Protein AF-A0A959QCD2-F1 (afdb_monomer)

pLDDT: mean 87.28, std 9.78, range [49.53, 97.12]

Secondary structure (DSSP, 8-state):
-HHHHHHHHHHHHHHHHHHHPPPGGG---HHHHHHHHHHHSSPPP--HHHHHHHHHHHT---EEE----SS--SSS-SSEEEHHHHHHHHS--HHHHHHHHHHHHHH--S----SS-TTSHHHHHH-

Mean predicted aligned error: 7.34 Å

Nearest PDB structures (foldseek):
  8esi-assembly1_B  TM=2.361E-01  e=2.136E+00  Bifidobacterium longum
  1wqj-assembly1_I  TM=2.456E-01  e=4.598E+00  Homo sapiens

Solvent-accessible surface area (backbone atoms only — not comparable to full-atom values): 7885 Å² total; per-residue (Å²): 126,70,68,60,61,52,50,51,51,50,51,53,50,49,54,51,44,69,74,66,61,76,55,74,91,71,50,81,49,67,67,60,33,54,50,49,46,63,60,77,40,84,84,82,79,92,50,61,69,59,54,49,51,50,53,51,39,58,69,30,73,60,75,39,82,52,84,76,88,66,96,62,74,87,87,56,88,74,47,67,44,29,44,19,59,50,38,75,74,68,52,70,52,71,73,53,39,52,34,43,26,50,50,28,70,72,64,60,66,94,73,86,90,75,88,82,54,85,90,40,58,59,57,60,31,52,111

Radius of gyration: 18.77 Å; Cα contacts (8 Å, |Δi|>4): 94; chains: 1; bounding box: 48×24×48 Å

Sequence (127 aa):
MTNLLARWAQLRAFARFYRQAQTIYQVHSPMAYGLAEKLLRGYEPAVDGIEALRRQLLQDDRLLTVTDHGAGSQSIPGDRRTVAQICRMHAGGRRQGRRLYKIAELYRPQTVLELGTSLGLSAAYLA

Structure (mmCIF, N/CA/C/O backbone):
data_AF-A0A959QCD2-F1
#
_entry.id   AF-A0A959QCD2-F1
#
loop_
_atom_site.group_PDB
_atom_site.id
_atom_site.type_symbol
_atom_site.label_atom_id
_atom_site.label_alt_id
_atom_site.label_comp_id
_atom_site.label_asym_id
_atom_site.label_entity_id
_atom_site.label_seq_id
_atom_site.pdbx_PDB_ins_code
_atom_site.Cartn_x
_atom_site.Cartn_y
_atom_site.Cartn_z
_atom_site.occupancy
_atom_site.B_iso_or_equiv
_atom_site.auth_seq_id
_atom_site.auth_comp_id
_atom_site.auth_asym_id
_atom_site.auth_atom_id
_atom_site.pdbx_PDB_model_num
ATOM 1 N N . MET A 1 1 ? 31.848 -7.508 3.938 1.00 49.53 1 MET A N 1
ATOM 2 C CA . MET A 1 1 ? 31.854 -7.100 5.368 1.00 49.53 1 MET A CA 1
ATOM 3 C C . MET A 1 1 ? 30.748 -6.104 5.758 1.00 49.53 1 MET A C 1
ATOM 5 O O . MET A 1 1 ? 30.497 -5.955 6.944 1.00 49.53 1 MET A O 1
ATOM 9 N N . THR A 1 2 ? 30.019 -5.484 4.820 1.00 62.75 2 THR A N 1
ATOM 10 C CA . THR A 1 2 ? 28.937 -4.504 5.088 1.00 62.75 2 THR A CA 1
ATOM 11 C C . THR A 1 2 ? 27.638 -5.100 5.658 1.00 62.75 2 THR A C 1
ATOM 13 O O . THR A 1 2 ? 26.957 -4.451 6.447 1.00 62.75 2 THR A O 1
ATOM 16 N N . ASN A 1 3 ? 27.313 -6.360 5.346 1.00 73.31 3 ASN A N 1
ATOM 17 C CA . ASN A 1 3 ? 26.051 -6.982 5.775 1.00 73.31 3 ASN A CA 1
ATOM 18 C C . ASN A 1 3 ? 25.967 -7.323 7.275 1.00 73.31 3 ASN A C 1
ATOM 20 O O . ASN A 1 3 ? 24.870 -7.354 7.825 1.00 73.31 3 ASN A O 1
ATOM 24 N N . LEU A 1 4 ? 27.086 -7.582 7.962 1.00 81.56 4 LEU A N 1
ATOM 25 C CA . LEU A 1 4 ? 27.044 -7.977 9.378 1.00 81.56 4 LEU A CA 1
ATOM 26 C C . LEU A 1 4 ? 26.726 -6.789 10.293 1.00 81.56 4 LEU A C 1
ATOM 28 O O . LEU A 1 4 ? 25.847 -6.892 11.144 1.00 81.56 4 LEU A O 1
ATOM 32 N N . LEU A 1 5 ? 27.389 -5.648 10.084 1.00 85.44 5 LEU A N 1
ATOM 33 C CA . LEU A 1 5 ? 27.133 -4.422 10.847 1.00 85.44 5 LEU A CA 1
ATOM 34 C C . LEU A 1 5 ? 25.704 -3.907 10.627 1.00 85.44 5 LEU A C 1
ATOM 36 O O . LEU A 1 5 ? 25.041 -3.516 11.586 1.00 85.44 5 LEU A O 1
ATOM 40 N N . ALA A 1 6 ? 25.197 -3.988 9.391 1.00 86.62 6 ALA A N 1
ATOM 41 C CA . ALA A 1 6 ? 23.811 -3.646 9.076 1.00 86.62 6 ALA A CA 1
ATOM 42 C C . ALA A 1 6 ? 22.809 -4.540 9.831 1.00 86.62 6 ALA A C 1
ATOM 44 O O . ALA A 1 6 ? 21.868 -4.032 10.441 1.00 86.62 6 ALA A O 1
ATOM 45 N N . ARG A 1 7 ? 23.044 -5.860 9.871 1.00 89.38 7 ARG A N 1
ATOM 46 C CA . ARG A 1 7 ? 22.200 -6.806 10.623 1.00 89.38 7 ARG A CA 1
ATOM 47 C C . ARG A 1 7 ? 22.241 -6.544 12.128 1.00 89.38 7 ARG A C 1
ATOM 49 O O . ARG A 1 7 ? 21.199 -6.582 12.775 1.00 89.38 7 ARG A O 1
ATOM 56 N N . TRP A 1 8 ? 23.405 -6.216 12.686 1.00 92.81 8 TRP A N 1
ATOM 57 C CA . TRP A 1 8 ? 23.530 -5.824 14.094 1.00 92.81 8 TRP A CA 1
ATOM 58 C C . TRP A 1 8 ? 22.772 -4.534 14.415 1.00 92.81 8 TRP A C 1
ATOM 60 O O . TRP A 1 8 ? 22.063 -4.470 15.421 1.00 92.81 8 TRP A O 1
ATOM 70 N N . ALA A 1 9 ? 22.866 -3.522 13.550 1.00 92.38 9 ALA A N 1
ATOM 71 C CA . ALA A 1 9 ? 22.106 -2.284 13.698 1.00 92.38 9 ALA A CA 1
ATOM 72 C C . ALA A 1 9 ? 20.590 -2.542 13.647 1.00 92.38 9 ALA A C 1
ATOM 74 O O . ALA A 1 9 ? 19.858 -2.034 14.498 1.00 92.38 9 ALA A O 1
ATOM 75 N N . GLN A 1 10 ? 20.129 -3.385 12.716 1.00 90.88 10 GLN A N 1
ATOM 76 C CA . GLN A 1 10 ? 18.729 -3.806 12.611 1.00 90.88 10 GLN A CA 1
ATOM 77 C C . GLN A 1 10 ? 18.260 -4.569 13.854 1.00 90.88 10 GLN A C 1
ATOM 79 O O . GLN A 1 10 ? 17.205 -4.248 14.391 1.00 90.88 10 GLN A O 1
ATOM 84 N N . LEU A 1 11 ? 19.049 -5.522 14.362 1.00 94.50 11 LEU A N 1
ATOM 85 C CA . LEU A 1 11 ? 18.731 -6.266 15.588 1.00 94.50 11 LEU A CA 1
ATOM 86 C C . LEU A 1 11 ? 18.629 -5.341 16.802 1.00 94.50 11 LEU A C 1
ATOM 88 O O . LEU A 1 11 ? 17.675 -5.431 17.572 1.00 94.50 11 LEU A O 1
ATOM 92 N N . ARG A 1 12 ? 19.573 -4.408 16.962 1.00 94.81 12 ARG A N 1
ATOM 93 C CA . ARG A 1 12 ? 19.546 -3.420 18.050 1.00 94.81 12 ARG A CA 1
ATOM 94 C C . ARG A 1 12 ? 18.347 -2.478 17.926 1.00 94.81 12 ARG A C 1
ATOM 96 O O . ARG A 1 12 ? 17.728 -2.156 18.940 1.00 94.81 12 ARG A O 1
ATOM 103 N N . ALA A 1 13 ? 18.012 -2.039 16.713 1.00 92.56 13 ALA A N 1
ATOM 104 C CA . ALA A 1 13 ? 16.822 -1.232 16.455 1.00 92.56 13 ALA A CA 1
ATOM 105 C C . ALA A 1 13 ? 15.540 -2.012 16.775 1.00 92.56 13 ALA A C 1
ATOM 107 O O . ALA A 1 13 ? 14.667 -1.480 17.455 1.00 92.56 13 ALA A O 1
ATOM 108 N N . PHE A 1 14 ? 15.465 -3.282 16.373 1.00 93.94 14 PHE A N 1
ATOM 109 C CA . PHE A 1 14 ? 14.339 -4.164 16.659 1.00 93.94 14 PHE A CA 1
ATOM 110 C C . PHE A 1 14 ? 14.176 -4.419 18.161 1.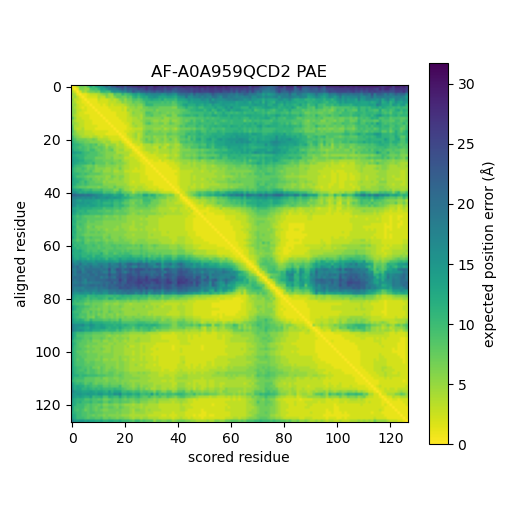00 93.94 14 PHE A C 1
ATOM 112 O O . PHE A 1 14 ? 13.079 -4.279 18.688 1.00 93.94 14 PHE A O 1
ATOM 119 N N . ALA A 1 15 ? 15.264 -4.703 18.882 1.00 94.81 15 ALA A N 1
ATOM 120 C CA . ALA A 1 15 ? 15.235 -4.875 20.333 1.00 94.81 15 ALA A CA 1
ATOM 121 C C . ALA A 1 15 ? 14.798 -3.591 21.057 1.00 94.81 15 ALA A C 1
ATOM 123 O O . ALA A 1 15 ? 14.021 -3.646 22.009 1.00 94.81 15 ALA A O 1
ATOM 124 N N . ARG A 1 16 ? 15.262 -2.420 20.595 1.00 94.62 16 ARG A N 1
ATOM 125 C CA . ARG A 1 16 ? 14.808 -1.127 21.124 1.00 94.62 16 ARG A CA 1
ATOM 126 C C . ARG A 1 16 ? 13.321 -0.913 20.861 1.00 94.62 16 A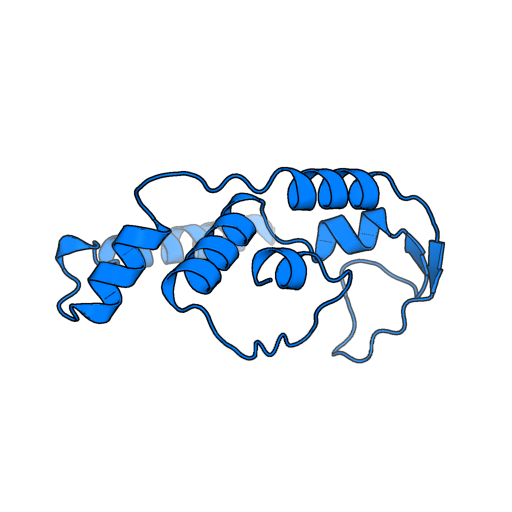RG A C 1
ATOM 128 O O . ARG A 1 16 ? 12.607 -0.560 21.791 1.00 94.62 16 ARG A O 1
ATOM 135 N N . PHE A 1 17 ? 12.871 -1.159 19.630 1.00 92.75 17 PHE A N 1
ATOM 136 C CA . PHE A 1 17 ? 11.462 -1.084 19.262 1.00 92.75 17 PHE A CA 1
ATOM 137 C C . PHE A 1 17 ? 10.628 -1.997 20.156 1.00 92.75 17 PHE A C 1
ATOM 139 O O . PHE A 1 17 ? 9.695 -1.522 20.778 1.00 92.75 17 PHE A O 1
ATOM 146 N N . TYR A 1 18 ? 11.004 -3.266 20.313 1.00 91.06 18 TYR A N 1
ATOM 147 C CA . TYR A 1 18 ? 10.248 -4.219 21.126 1.00 91.06 18 TYR A CA 1
ATOM 148 C C . TYR A 1 18 ? 10.145 -3.794 22.598 1.00 91.06 18 TYR A C 1
ATOM 150 O O . TYR A 1 18 ? 9.119 -4.005 23.232 1.00 91.06 18 TYR A O 1
ATOM 158 N N . ARG A 1 19 ? 11.186 -3.145 23.138 1.00 91.69 19 ARG A N 1
ATOM 159 C CA . ARG A 1 19 ? 11.163 -2.583 24.498 1.00 91.69 19 ARG A CA 1
ATOM 160 C C . ARG A 1 19 ? 10.293 -1.330 24.643 1.00 91.69 19 ARG A C 1
ATOM 162 O O . ARG A 1 19 ? 9.878 -1.037 25.756 1.00 91.69 19 ARG A O 1
ATOM 169 N N . GLN A 1 20 ? 10.096 -0.564 23.572 1.00 89.06 20 GLN A N 1
ATOM 170 C CA . GLN A 1 20 ? 9.385 0.723 23.592 1.00 89.06 20 GLN A CA 1
ATOM 171 C C . GLN A 1 20 ? 7.972 0.647 23.002 1.00 89.06 20 GLN A C 1
ATOM 173 O O . GLN A 1 20 ? 7.167 1.546 23.229 1.00 89.06 20 GLN A O 1
ATOM 178 N N . ALA A 1 21 ? 7.679 -0.386 22.214 1.00 86.06 21 ALA A N 1
ATOM 179 C CA . ALA A 1 21 ? 6.425 -0.527 21.501 1.00 86.06 21 ALA A CA 1
ATOM 180 C C . ALA A 1 21 ? 5.268 -0.659 22.490 1.00 86.06 21 ALA A C 1
ATOM 182 O O . ALA A 1 21 ? 5.297 -1.479 23.407 1.00 86.06 21 ALA A O 1
ATOM 183 N N . GLN A 1 22 ? 4.230 0.138 22.264 1.00 83.00 22 GLN A N 1
ATOM 184 C CA . GLN A 1 22 ? 2.983 0.034 23.000 1.00 83.00 22 GLN A CA 1
ATOM 185 C C . GLN A 1 22 ? 2.022 -0.893 22.267 1.00 83.00 22 GLN A C 1
ATOM 187 O O . GLN A 1 22 ? 1.978 -0.941 21.034 1.00 83.00 22 GLN A O 1
ATOM 192 N N . THR A 1 23 ? 1.250 -1.652 23.037 1.00 85.44 23 THR A N 1
ATOM 193 C CA . THR A 1 23 ? 0.187 -2.490 22.473 1.00 85.44 23 THR A CA 1
ATOM 194 C C . THR A 1 23 ? -1.073 -1.664 22.254 1.00 85.44 23 THR A C 1
ATOM 196 O O . THR A 1 23 ? -1.225 -0.581 22.818 1.00 85.44 23 THR A O 1
ATOM 199 N N . ILE A 1 24 ? -2.023 -2.196 21.479 1.00 81.81 24 ILE A N 1
ATOM 200 C CA . ILE A 1 24 ? -3.293 -1.498 21.240 1.00 81.81 24 ILE A CA 1
ATOM 201 C C . ILE A 1 24 ? -4.019 -1.150 22.550 1.00 81.81 24 ILE A C 1
ATOM 203 O O . ILE A 1 24 ? -4.703 -0.141 22.616 1.00 81.81 24 ILE A O 1
ATOM 207 N N . TYR A 1 25 ? -3.841 -1.955 23.603 1.00 83.31 25 TYR A N 1
ATOM 208 C CA . TYR A 1 25 ? -4.513 -1.782 24.894 1.00 83.31 25 TYR A CA 1
ATOM 209 C C . TYR A 1 25 ? -3.973 -0.597 25.706 1.00 83.31 25 TYR A C 1
ATOM 211 O O . TYR A 1 25 ? -4.585 -0.198 26.688 1.00 83.31 25 TYR A O 1
ATOM 219 N N . GLN A 1 26 ? -2.827 -0.044 25.306 1.00 86.38 26 GLN A N 1
ATOM 220 C CA . GLN A 1 26 ? -2.194 1.117 25.936 1.00 86.38 26 GLN A CA 1
ATOM 221 C C . GLN A 1 26 ? -2.479 2.417 25.162 1.00 86.38 26 GLN A C 1
ATOM 223 O O . GLN A 1 26 ? -2.003 3.484 25.543 1.00 86.38 26 GLN A O 1
ATOM 228 N N . VAL A 1 27 ? -3.247 2.349 24.068 1.00 87.94 27 VAL A N 1
ATOM 229 C CA . VAL A 1 27 ? -3.634 3.522 23.278 1.00 87.94 27 VAL A CA 1
ATOM 230 C C . VAL A 1 27 ? -4.802 4.227 23.966 1.00 87.94 27 VAL A C 1
ATOM 232 O O . VAL A 1 27 ? -5.931 3.749 23.933 1.00 87.94 27 VAL A O 1
ATOM 235 N N . HIS A 1 28 ? -4.538 5.390 24.564 1.00 88.94 28 HIS A N 1
ATOM 236 C CA . HIS A 1 28 ? -5.553 6.155 25.301 1.00 88.94 28 HIS A CA 1
ATOM 237 C C . HIS A 1 28 ? -6.491 6.982 24.417 1.00 88.94 28 HIS A C 1
ATOM 239 O O . HIS A 1 28 ? -7.572 7.349 24.864 1.00 88.94 28 HIS A O 1
ATOM 245 N N . SER A 1 29 ? -6.099 7.293 23.177 1.00 91.94 29 SER A N 1
ATOM 246 C CA . SER A 1 29 ? -6.973 8.009 22.243 1.00 91.94 29 SER A CA 1
ATOM 247 C C . SER A 1 29 ? -8.051 7.056 21.713 1.00 91.94 29 SER A C 1
ATOM 249 O O . SER A 1 29 ? -7.702 6.120 20.985 1.00 91.94 29 SER A O 1
ATOM 251 N N . PRO A 1 30 ? -9.348 7.294 21.996 1.00 90.12 30 PRO A N 1
ATOM 252 C CA . PRO A 1 30 ? -10.423 6.423 21.518 1.00 90.12 30 PRO A CA 1
ATOM 253 C C . PRO A 1 30 ? -10.465 6.343 19.988 1.00 90.12 30 PRO A C 1
ATOM 255 O O . PRO A 1 30 ? -10.721 5.284 19.420 1.00 90.12 30 PRO A O 1
ATOM 258 N N . MET A 1 31 ? -10.142 7.453 19.314 1.00 89.56 31 MET A N 1
ATOM 259 C CA . MET A 1 31 ? -10.055 7.516 17.855 1.00 89.56 31 MET A CA 1
ATOM 260 C C . MET A 1 31 ? -8.939 6.612 17.319 1.00 89.56 31 MET A C 1
ATOM 262 O O . MET A 1 31 ? -9.177 5.808 16.419 1.00 89.56 31 MET A O 1
ATOM 266 N N . ALA A 1 32 ? -7.725 6.727 17.866 1.00 90.06 32 ALA A N 1
ATOM 267 C CA . ALA A 1 32 ? -6.590 5.929 17.408 1.00 90.06 32 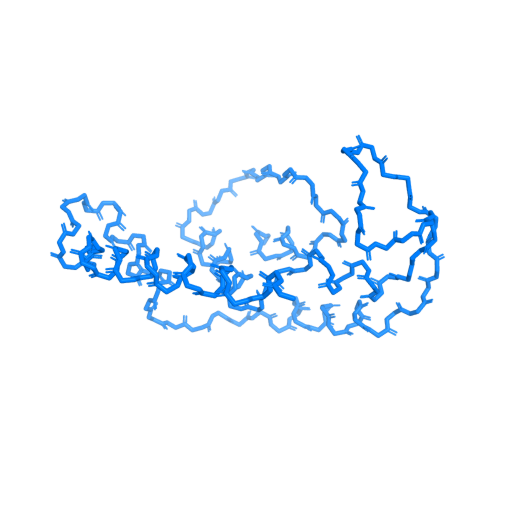ALA A CA 1
ATOM 268 C C . ALA A 1 32 ? -6.786 4.437 17.716 1.00 90.06 32 ALA A C 1
ATOM 270 O O . ALA A 1 32 ? -6.470 3.597 16.873 1.00 90.06 32 ALA A O 1
ATOM 271 N N . TYR A 1 33 ? -7.351 4.112 18.884 1.00 90.50 33 TYR A N 1
ATOM 272 C CA . TYR A 1 33 ? -7.721 2.745 19.242 1.00 90.50 33 TYR A CA 1
ATOM 273 C C . TYR A 1 33 ? -8.740 2.167 18.256 1.00 90.50 33 TYR A C 1
ATOM 275 O O . TYR A 1 33 ? -8.481 1.121 17.666 1.00 90.50 33 TYR A O 1
ATOM 283 N N . GLY A 1 34 ? -9.851 2.873 18.012 1.00 89.44 34 GLY A N 1
ATOM 284 C CA . GLY A 1 34 ? -10.902 2.412 17.103 1.00 89.44 34 GLY A CA 1
ATOM 285 C C . GLY A 1 34 ? -10.412 2.246 15.662 1.00 89.44 34 GLY A C 1
ATOM 286 O O . GLY A 1 34 ? -10.789 1.292 14.982 1.00 89.44 34 GLY A O 1
ATOM 287 N N . LEU A 1 35 ? -9.517 3.125 15.200 1.00 89.56 35 LEU A N 1
ATOM 288 C CA . LEU A 1 35 ? -8.864 2.974 13.900 1.00 89.56 35 LEU A CA 1
ATOM 289 C C . LEU A 1 35 ? -7.970 1.726 13.868 1.00 89.56 35 LEU A C 1
ATOM 291 O O . LEU A 1 35 ? -8.095 0.894 12.970 1.00 89.56 35 LEU A O 1
ATOM 295 N N . ALA A 1 36 ? -7.079 1.573 14.850 1.00 90.19 36 ALA A N 1
ATOM 296 C CA . ALA A 1 36 ? -6.174 0.431 14.922 1.00 90.19 36 ALA A CA 1
ATOM 297 C C . ALA A 1 36 ? -6.943 -0.893 15.019 1.00 90.19 36 ALA A C 1
ATOM 299 O O . ALA A 1 36 ? -6.589 -1.857 14.343 1.00 90.19 36 ALA A O 1
ATOM 300 N N . GLU A 1 37 ? -8.016 -0.938 15.804 1.00 89.56 37 GLU A N 1
ATOM 301 C CA . GLU A 1 37 ? -8.883 -2.102 15.928 1.00 89.56 37 GLU A CA 1
ATOM 302 C C . GLU A 1 37 ? -9.506 -2.480 14.579 1.00 89.56 37 GLU A C 1
ATOM 304 O O . GLU A 1 37 ? -9.318 -3.607 14.124 1.00 89.56 37 GLU A O 1
ATOM 309 N N . LYS A 1 38 ? -10.157 -1.538 13.886 1.00 88.56 38 LYS A N 1
ATOM 310 C CA . LYS A 1 38 ? -10.811 -1.806 12.593 1.00 88.56 38 LYS A CA 1
ATOM 311 C C . LYS A 1 38 ? -9.827 -2.213 11.491 1.00 88.56 38 LYS A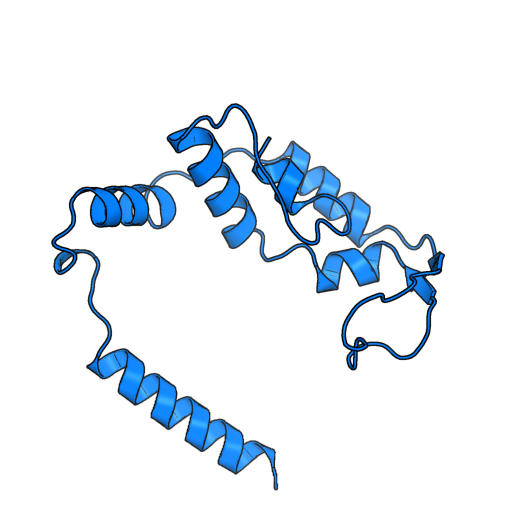 C 1
ATOM 313 O O . LYS A 1 38 ? -10.146 -3.058 10.655 1.00 88.56 38 LYS A O 1
ATOM 318 N N . LEU A 1 39 ? -8.624 -1.633 11.476 1.00 88.88 39 LEU A N 1
ATOM 319 C CA . LEU A 1 39 ? -7.620 -1.920 10.445 1.00 88.88 39 LEU A CA 1
ATOM 320 C C . LEU A 1 39 ? -6.829 -3.204 10.702 1.00 88.88 39 LEU A C 1
ATOM 322 O O . LEU A 1 39 ? -6.499 -3.919 9.751 1.00 88.88 39 LEU A O 1
ATOM 326 N N . LEU A 1 40 ? -6.475 -3.476 11.960 1.00 86.06 40 LEU A N 1
ATOM 327 C CA . LEU A 1 40 ? -5.608 -4.599 12.330 1.00 86.06 40 LEU A CA 1
ATOM 328 C C . LEU A 1 40 ? -6.387 -5.864 12.684 1.00 86.06 40 LEU A C 1
ATOM 330 O O . LEU A 1 40 ? -5.819 -6.953 12.611 1.00 86.06 40 LEU A O 1
ATOM 334 N N . ARG A 1 41 ? -7.654 -5.729 13.079 1.00 81.81 41 ARG A N 1
ATOM 335 C CA . ARG A 1 41 ? -8.538 -6.833 13.455 1.00 81.81 41 ARG A CA 1
ATOM 336 C C . ARG A 1 41 ? -9.769 -6.857 12.543 1.00 81.81 41 ARG A C 1
ATOM 338 O O . ARG A 1 41 ? -9.966 -5.981 11.700 1.00 81.81 41 ARG A O 1
ATOM 345 N N . GLY A 1 42 ? -10.583 -7.895 12.688 1.00 72.69 42 GLY A N 1
ATOM 346 C CA . GLY A 1 42 ? -11.847 -8.032 11.969 1.00 72.69 42 GLY A CA 1
ATOM 347 C C . GLY A 1 42 ? -11.725 -8.668 10.586 1.00 72.69 42 GLY A C 1
ATOM 348 O O . GLY A 1 42 ? -10.759 -9.366 10.280 1.00 72.69 42 GLY A O 1
ATOM 349 N N . TYR A 1 43 ? -12.756 -8.446 9.775 1.00 79.19 43 TYR A N 1
ATOM 350 C CA . TYR A 1 43 ? -12.958 -9.120 8.499 1.00 79.19 43 TYR A CA 1
ATOM 351 C C . TYR A 1 43 ? -11.978 -8.643 7.414 1.00 79.19 43 TYR A C 1
ATOM 353 O O . TYR A 1 43 ? -11.391 -7.561 7.503 1.00 79.19 43 TYR A O 1
ATOM 361 N N . GLU A 1 44 ? -11.782 -9.467 6.390 1.00 83.44 44 GLU A N 1
ATOM 362 C CA . GLU A 1 44 ? -10.995 -9.123 5.207 1.00 83.44 44 GLU A CA 1
ATOM 363 C C . GLU A 1 44 ? -11.955 -8.670 4.098 1.00 83.44 44 GLU A C 1
ATOM 365 O O . GLU A 1 44 ? -12.851 -9.439 3.746 1.00 83.44 44 GLU A O 1
ATOM 370 N N . PRO A 1 45 ? -11.810 -7.447 3.556 1.00 83.75 45 PRO A N 1
ATOM 371 C CA . PRO A 1 45 ? -12.734 -6.944 2.550 1.00 83.75 45 PRO A CA 1
ATOM 372 C C . PRO A 1 45 ? -12.630 -7.733 1.244 1.00 83.75 45 PRO A C 1
ATOM 374 O O . PRO A 1 45 ? -11.540 -8.149 0.832 1.00 83.75 45 PRO A O 1
ATOM 377 N N . ALA A 1 46 ? -13.774 -7.904 0.580 1.00 87.50 46 ALA A N 1
ATOM 378 C CA . ALA A 1 46 ? -13.853 -8.501 -0.746 1.00 87.50 46 ALA A CA 1
ATOM 379 C C . ALA A 1 46 ? -13.342 -7.493 -1.787 1.00 87.50 46 ALA A C 1
ATOM 381 O O . ALA A 1 46 ? -14.055 -6.596 -2.222 1.00 87.50 46 ALA A O 1
ATOM 382 N N . VAL A 1 47 ? -12.071 -7.633 -2.159 1.00 91.75 47 VAL A N 1
ATOM 383 C CA . VAL A 1 47 ? -11.356 -6.748 -3.099 1.00 91.75 47 VAL A CA 1
ATOM 384 C C . VAL A 1 47 ? -11.003 -7.476 -4.400 1.00 91.75 47 VAL A C 1
ATOM 386 O O . VAL A 1 47 ? -9.993 -7.181 -5.037 1.00 91.75 47 VAL A O 1
ATOM 389 N N . ASP A 1 48 ? -11.808 -8.466 -4.792 1.00 92.94 48 ASP A N 1
ATOM 390 C CA . ASP A 1 48 ? -11.468 -9.404 -5.870 1.00 92.94 48 ASP A CA 1
ATOM 391 C C . ASP A 1 48 ? -11.252 -8.720 -7.222 1.00 92.94 48 ASP A C 1
ATOM 393 O O . ASP A 1 48 ? -10.340 -9.103 -7.955 1.00 92.94 48 ASP A O 1
ATOM 397 N N . GLY A 1 49 ? -12.019 -7.667 -7.526 1.00 94.44 49 GLY A N 1
ATOM 398 C CA . GLY A 1 49 ? -11.825 -6.862 -8.737 1.00 94.44 49 GLY A CA 1
ATOM 399 C C . GLY A 1 49 ? -10.457 -6.173 -8.769 1.00 94.44 49 GLY A C 1
ATOM 400 O O . GLY A 1 49 ? -9.735 -6.253 -9.763 1.00 94.44 49 GLY A O 1
ATOM 401 N N . ILE A 1 50 ? -10.042 -5.581 -7.648 1.00 94.56 50 ILE A N 1
ATOM 402 C CA . ILE A 1 50 ? -8.743 -4.903 -7.519 1.00 94.56 50 ILE A CA 1
ATOM 403 C C . ILE A 1 50 ? -7.601 -5.931 -7.542 1.00 94.56 50 ILE A C 1
ATOM 405 O O . ILE A 1 50 ? -6.553 -5.703 -8.144 1.00 94.56 50 ILE A O 1
ATOM 409 N N . GLU A 1 51 ? -7.795 -7.107 -6.941 1.00 94.00 51 GLU A N 1
ATOM 410 C CA . GLU A 1 51 ? -6.814 -8.198 -6.982 1.00 94.00 51 GLU A CA 1
ATOM 411 C C . GLU A 1 51 ? -6.731 -8.878 -8.358 1.00 94.00 51 GLU A C 1
ATOM 413 O O . GLU A 1 51 ? -5.677 -9.403 -8.731 1.00 94.00 51 GLU A O 1
ATOM 418 N N . ALA A 1 52 ? -7.812 -8.873 -9.140 1.00 95.44 52 ALA A N 1
ATOM 419 C CA . ALA A 1 52 ? -7.787 -9.261 -10.545 1.00 95.44 52 ALA A CA 1
ATOM 420 C C . ALA A 1 52 ? -6.976 -8.253 -11.369 1.00 95.44 52 ALA A C 1
ATOM 422 O O . ALA A 1 52 ? -6.053 -8.671 -12.068 1.00 95.44 52 ALA A O 1
ATOM 423 N N . LEU A 1 53 ? -7.218 -6.948 -11.192 1.00 95.00 53 LEU A N 1
ATOM 424 C CA . LEU A 1 53 ? -6.417 -5.890 -11.816 1.00 95.00 53 LEU A CA 1
ATOM 425 C C . LEU A 1 53 ? -4.932 -6.018 -11.446 1.00 95.00 53 LEU A C 1
ATOM 427 O O . LEU A 1 53 ? -4.071 -6.015 -12.320 1.00 95.00 53 LEU A O 1
ATOM 431 N N . ARG A 1 54 ? -4.612 -6.227 -10.161 1.00 95.25 54 ARG A N 1
ATOM 432 C CA . ARG A 1 54 ? -3.234 -6.472 -9.704 1.00 95.25 54 ARG A CA 1
ATOM 433 C C . ARG A 1 54 ? -2.591 -7.639 -10.456 1.00 95.25 54 ARG A C 1
ATOM 435 O O . ARG A 1 54 ? -1.438 -7.538 -10.862 1.00 95.25 54 ARG A O 1
ATOM 442 N N . ARG A 1 55 ? -3.306 -8.758 -10.622 1.00 95.94 55 ARG A N 1
ATOM 443 C CA . ARG A 1 55 ? -2.794 -9.931 -11.353 1.00 95.94 55 ARG A CA 1
ATOM 444 C C . ARG A 1 55 ? -2.539 -9.618 -12.823 1.00 95.94 55 ARG A C 1
ATOM 446 O O . ARG A 1 55 ? -1.486 -10.002 -13.317 1.00 95.94 55 ARG A O 1
ATOM 453 N N . GLN A 1 56 ? -3.451 -8.897 -13.473 1.00 96.88 56 GLN A N 1
ATOM 454 C CA . GLN A 1 56 ? -3.278 -8.452 -14.857 1.00 96.88 56 GLN A CA 1
ATOM 455 C C . GLN A 1 56 ? -2.031 -7.572 -14.996 1.00 96.88 56 GLN A C 1
ATOM 457 O O . GLN A 1 56 ? -1.161 -7.877 -15.803 1.00 96.88 56 GLN A O 1
ATOM 462 N N . LEU A 1 57 ? -1.879 -6.553 -14.143 1.00 95.81 57 LEU A N 1
ATOM 463 C CA . LEU A 1 57 ? -0.716 -5.659 -14.166 1.00 95.81 57 LEU A CA 1
ATOM 464 C C . LEU A 1 57 ? 0.604 -6.401 -13.911 1.00 95.81 57 LEU A C 1
ATOM 466 O O . LEU A 1 57 ? 1.617 -6.069 -14.512 1.00 95.81 57 LEU A O 1
ATOM 470 N N . LEU A 1 58 ? 0.612 -7.423 -13.049 1.00 96.12 58 LEU A N 1
ATOM 471 C CA . LEU A 1 58 ? 1.806 -8.231 -12.760 1.00 96.12 58 LEU A CA 1
ATOM 472 C C . LEU A 1 58 ? 2.230 -9.170 -13.902 1.00 96.12 58 LEU A C 1
ATOM 474 O O . LEU A 1 58 ? 3.359 -9.671 -13.861 1.00 96.12 58 LEU A O 1
ATOM 478 N N . GLN A 1 59 ? 1.339 -9.419 -14.864 1.00 97.12 59 GLN A N 1
ATOM 479 C CA . GLN A 1 59 ? 1.558 -10.245 -16.059 1.00 97.12 59 GLN A CA 1
ATOM 480 C C . GLN A 1 59 ? 1.738 -9.399 -17.328 1.00 97.12 59 GLN A C 1
ATOM 482 O O . GLN A 1 59 ? 1.909 -9.941 -18.414 1.00 97.12 59 GLN A O 1
ATOM 487 N N . ASP A 1 60 ? 1.671 -8.076 -17.200 1.00 97.00 60 ASP A N 1
ATOM 488 C CA . ASP A 1 60 ? 1.716 -7.159 -18.325 1.00 97.00 60 ASP A CA 1
ATOM 489 C C . ASP A 1 60 ? 3.164 -6.784 -18.680 1.00 97.00 60 ASP A C 1
ATOM 491 O O . ASP A 1 60 ? 3.827 -6.003 -17.988 1.00 97.00 60 ASP A O 1
ATOM 495 N N . ASP A 1 61 ? 3.649 -7.347 -19.785 1.00 96.56 61 ASP A N 1
ATOM 496 C CA . ASP A 1 61 ? 5.003 -7.129 -20.298 1.00 96.56 61 ASP A CA 1
ATOM 497 C C . ASP A 1 61 ? 5.110 -5.935 -21.261 1.00 96.56 61 ASP A C 1
ATOM 499 O O . ASP A 1 61 ? 6.163 -5.719 -21.868 1.00 96.56 61 ASP A O 1
ATOM 503 N N . ARG A 1 62 ? 4.059 -5.109 -21.391 1.00 96.25 62 ARG A N 1
ATOM 504 C CA . ARG A 1 62 ? 4.142 -3.870 -22.175 1.00 96.25 62 ARG A CA 1
ATOM 505 C C . ARG A 1 62 ? 5.247 -2.987 -21.620 1.00 96.25 62 ARG A C 1
ATOM 507 O O . ARG A 1 62 ? 5.275 -2.665 -20.432 1.00 96.25 62 ARG A O 1
ATOM 514 N N . LEU A 1 63 ? 6.152 -2.588 -22.503 1.00 94.00 63 LEU A N 1
ATOM 515 C CA . LEU A 1 63 ? 7.317 -1.792 -22.165 1.00 94.00 63 LEU A CA 1
ATOM 516 C C . LEU A 1 63 ? 6.970 -0.303 -22.255 1.00 94.00 63 LEU A C 1
ATOM 518 O O . LEU A 1 63 ? 6.553 0.178 -23.307 1.00 94.00 63 LEU A O 1
ATOM 522 N N . LEU A 1 64 ? 7.158 0.422 -21.158 1.00 91.00 64 LEU A N 1
ATOM 523 C CA . LEU A 1 64 ? 6.897 1.851 -21.056 1.00 91.00 64 LEU A CA 1
ATOM 524 C C . LEU A 1 64 ? 8.212 2.606 -20.892 1.00 91.00 64 LEU A C 1
ATOM 526 O O . LEU A 1 64 ? 9.107 2.154 -20.175 1.00 91.00 64 LEU A O 1
ATOM 530 N N . THR A 1 65 ? 8.306 3.770 -21.530 1.00 88.12 65 THR A N 1
ATOM 531 C CA . THR A 1 65 ? 9.353 4.746 -21.229 1.00 88.12 65 THR A CA 1
ATOM 532 C C . THR A 1 65 ? 8.884 5.594 -20.048 1.00 88.12 65 THR A C 1
ATOM 534 O O . THR A 1 65 ? 7.887 6.305 -20.139 1.00 88.12 65 THR A O 1
ATOM 537 N N . VAL A 1 66 ? 9.562 5.458 -18.915 1.00 82.12 66 VAL A N 1
ATOM 538 C CA . VAL A 1 66 ? 9.274 6.099 -17.638 1.00 82.12 66 VAL A CA 1
ATOM 539 C C . VAL A 1 66 ? 10.280 7.217 -17.405 1.00 82.12 66 VAL A C 1
ATOM 541 O O . VAL A 1 66 ? 11.462 6.968 -17.171 1.00 82.12 66 VAL A O 1
ATOM 544 N N . THR A 1 67 ? 9.782 8.447 -17.387 1.00 77.56 67 THR A N 1
ATOM 545 C CA . THR A 1 67 ? 10.548 9.615 -16.951 1.00 77.56 67 THR A CA 1
ATOM 546 C C . THR A 1 67 ? 10.446 9.736 -15.434 1.00 77.56 67 THR A C 1
ATOM 548 O O . THR A 1 67 ? 9.363 9.954 -14.891 1.00 77.56 67 THR A O 1
ATOM 551 N N . ASP A 1 68 ? 11.563 9.558 -14.731 1.00 71.06 68 ASP A N 1
ATOM 552 C CA . ASP A 1 68 ? 11.619 9.753 -13.282 1.00 71.06 68 ASP A CA 1
ATOM 553 C C . ASP A 1 68 ? 11.850 11.238 -12.973 1.00 71.06 68 ASP A C 1
ATOM 555 O O . ASP A 1 68 ? 12.914 11.783 -13.255 1.00 71.06 68 ASP A O 1
ATOM 559 N N . HIS A 1 69 ? 10.834 11.896 -12.416 1.00 69.56 69 HIS A N 1
ATOM 560 C CA . HIS A 1 69 ? 10.899 13.299 -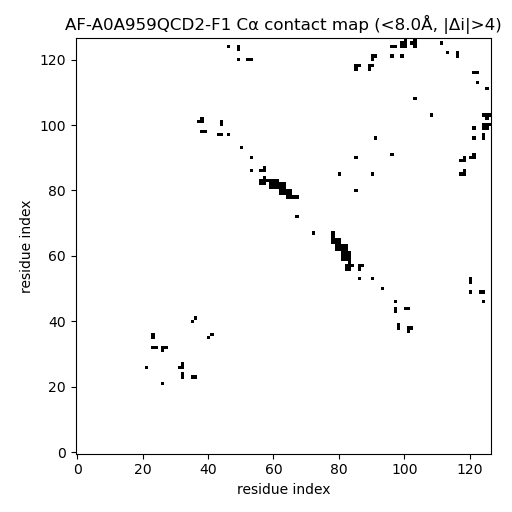11.994 1.00 69.56 69 HIS A CA 1
ATOM 561 C C . HIS A 1 69 ? 11.349 13.466 -10.528 1.00 69.56 69 HIS A C 1
ATOM 563 O O . HIS A 1 69 ? 11.296 14.572 -9.992 1.00 69.56 69 HIS A O 1
ATOM 569 N N . GLY A 1 70 ? 11.740 12.380 -9.851 1.00 67.75 70 GLY A N 1
ATOM 570 C CA . GLY A 1 70 ? 12.211 12.383 -8.467 1.00 67.75 70 GLY A CA 1
ATOM 571 C C . GLY A 1 70 ? 13.736 12.440 -8.334 1.00 67.75 70 GLY A C 1
ATOM 572 O O . GLY A 1 70 ? 14.460 12.775 -9.264 1.00 67.75 70 GLY A O 1
ATOM 573 N N . ALA A 1 71 ? 14.248 12.055 -7.160 1.00 66.56 71 ALA A N 1
ATOM 574 C CA . ALA A 1 71 ? 15.684 12.038 -6.839 1.00 66.56 71 ALA A CA 1
ATOM 575 C C . ALA A 1 71 ? 16.514 10.976 -7.609 1.00 66.56 71 ALA A C 1
ATOM 577 O O . ALA A 1 71 ? 17.675 10.743 -7.275 1.00 66.56 71 ALA A O 1
ATOM 578 N N . GLY A 1 72 ? 15.920 10.329 -8.618 1.00 58.75 72 GLY A N 1
ATOM 579 C CA . GLY A 1 72 ? 16.485 9.215 -9.371 1.00 58.75 72 GLY A CA 1
ATOM 580 C C . GLY A 1 72 ? 16.306 7.869 -8.664 1.00 58.75 72 GLY A C 1
ATOM 581 O O . GLY A 1 72 ? 16.809 7.631 -7.565 1.00 58.75 72 GLY A O 1
ATOM 582 N N . SER A 1 73 ? 15.600 6.945 -9.312 1.00 60.88 73 SER A N 1
ATOM 583 C CA . SER A 1 73 ? 15.515 5.546 -8.898 1.00 60.88 73 SER A CA 1
ATOM 584 C C . SER A 1 73 ? 16.875 4.848 -9.024 1.00 60.88 73 SER A C 1
ATOM 586 O O . SER A 1 73 ? 17.379 4.635 -10.124 1.00 60.88 73 SER A O 1
ATOM 588 N N . GLN A 1 74 ? 17.461 4.434 -7.894 1.00 58.97 74 GLN A N 1
ATOM 589 C CA . GLN A 1 74 ? 18.694 3.628 -7.876 1.00 58.97 74 GLN A CA 1
ATOM 590 C C . GLN A 1 74 ? 18.459 2.130 -8.136 1.00 58.97 74 GLN A C 1
ATOM 592 O O . GLN A 1 74 ? 19.415 1.366 -8.245 1.00 58.97 74 GLN A O 1
ATOM 597 N N . SER A 1 75 ? 17.202 1.678 -8.187 1.00 59.97 75 SER A N 1
ATOM 598 C CA . SER A 1 75 ? 16.870 0.249 -8.188 1.00 59.97 75 SER A CA 1
ATOM 599 C C . SER A 1 75 ? 16.789 -0.382 -9.579 1.00 59.97 75 SER A C 1
ATOM 601 O O . SER A 1 75 ? 16.962 -1.594 -9.684 1.00 59.97 75 SER A O 1
ATOM 603 N N . ILE A 1 76 ? 16.551 0.395 -10.644 1.00 59.09 76 ILE A N 1
ATOM 604 C CA . ILE A 1 76 ? 16.542 -0.100 -12.031 1.00 59.09 76 ILE A CA 1
ATOM 605 C C . ILE A 1 76 ? 17.188 0.952 -12.945 1.00 59.09 76 ILE A C 1
ATOM 607 O O . ILE A 1 76 ? 16.563 1.995 -13.175 1.00 59.09 76 ILE A O 1
ATOM 611 N N . PRO A 1 77 ? 18.392 0.684 -13.485 1.00 59.88 77 PRO A N 1
ATOM 612 C CA . PRO A 1 77 ? 19.024 1.540 -14.480 1.00 59.88 77 PRO A CA 1
ATOM 613 C C . PRO A 1 77 ? 18.167 1.632 -15.746 1.00 59.88 77 PRO A C 1
ATOM 615 O O . PRO A 1 77 ? 17.676 0.617 -16.237 1.00 59.88 77 PRO A O 1
ATOM 618 N N . GLY A 1 78 ? 18.029 2.838 -16.292 1.00 71.31 78 GLY A N 1
ATOM 619 C CA . GLY A 1 78 ? 17.339 3.084 -17.558 1.00 71.31 78 GLY A CA 1
ATOM 620 C C . GLY A 1 78 ? 15.923 3.641 -17.417 1.00 71.31 78 GLY A C 1
ATOM 621 O O . GLY A 1 78 ? 15.283 3.579 -16.367 1.00 71.31 78 GLY A O 1
ATOM 622 N N . ASP A 1 79 ? 15.451 4.202 -18.523 1.00 79.06 79 ASP A N 1
ATOM 623 C CA . ASP A 1 79 ? 14.152 4.846 -18.695 1.00 79.06 79 ASP A CA 1
ATOM 624 C C . ASP A 1 79 ? 13.073 3.870 -19.176 1.00 79.06 79 ASP A C 1
ATOM 626 O O . ASP A 1 79 ? 11.930 4.267 -19.325 1.00 79.06 79 ASP A O 1
ATOM 630 N N . ARG A 1 80 ? 13.380 2.588 -19.413 1.00 86.44 80 ARG A N 1
ATOM 631 C CA . ARG A 1 80 ? 12.409 1.609 -19.932 1.00 86.44 80 ARG A CA 1
ATOM 632 C C . ARG A 1 80 ? 12.086 0.541 -18.899 1.00 86.44 80 ARG A C 1
ATOM 634 O O . ARG A 1 80 ? 12.984 -0.123 -18.386 1.00 86.44 80 ARG A O 1
ATOM 641 N N . ARG A 1 81 ? 10.798 0.358 -18.601 1.00 88.56 81 ARG A N 1
ATOM 642 C CA . ARG A 1 81 ? 10.300 -0.628 -17.625 1.00 88.56 81 ARG A CA 1
ATOM 643 C C . ARG A 1 81 ? 8.998 -1.248 -18.114 1.00 88.56 81 ARG A C 1
ATOM 645 O O . ARG A 1 81 ? 8.182 -0.556 -18.717 1.00 88.56 81 ARG A O 1
ATOM 652 N N . THR A 1 82 ? 8.777 -2.533 -17.849 1.00 93.56 82 THR A N 1
ATOM 653 C CA . THR A 1 82 ? 7.470 -3.143 -18.131 1.00 93.56 82 THR A CA 1
ATOM 654 C C . THR A 1 82 ? 6.426 -2.717 -17.103 1.00 93.56 82 THR A C 1
ATOM 656 O O . THR A 1 82 ? 6.765 -2.390 -15.960 1.00 93.56 82 THR A O 1
ATOM 659 N N . VAL A 1 83 ? 5.144 -2.768 -17.468 1.00 94.75 83 VAL A N 1
ATOM 660 C CA . VAL A 1 83 ? 4.033 -2.551 -16.524 1.00 94.75 83 VAL A CA 1
ATOM 661 C C . VAL A 1 83 ? 4.163 -3.477 -15.310 1.00 94.75 83 VAL A C 1
ATOM 663 O O . VAL A 1 83 ? 4.054 -3.017 -14.172 1.00 94.75 83 VAL A O 1
ATOM 666 N N . ALA A 1 84 ? 4.513 -4.747 -15.519 1.00 95.00 84 ALA A N 1
ATOM 667 C CA . ALA A 1 84 ? 4.750 -5.701 -14.444 1.00 95.00 84 ALA A CA 1
ATOM 668 C C . ALA A 1 84 ? 5.894 -5.292 -13.504 1.00 95.00 84 ALA A C 1
ATOM 670 O O . ALA A 1 84 ? 5.765 -5.432 -12.285 1.00 95.00 84 ALA A O 1
ATOM 671 N N . GLN A 1 85 ? 7.004 -4.763 -14.032 1.00 91.75 85 GLN A N 1
ATOM 672 C CA . GLN A 1 85 ? 8.102 -4.245 -13.207 1.00 91.75 85 GLN A CA 1
ATOM 673 C C . GLN A 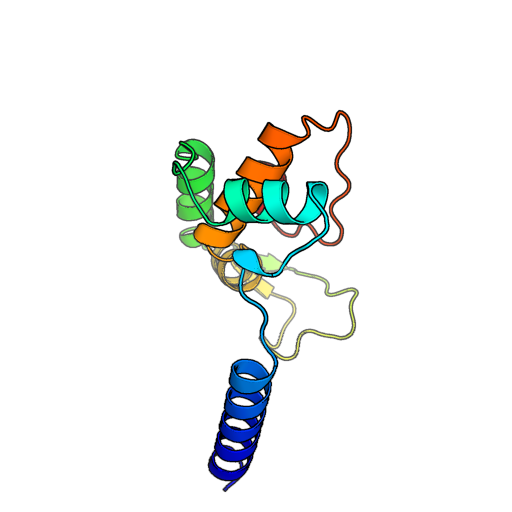1 85 ? 7.651 -3.048 -12.363 1.00 91.75 85 GLN A C 1
ATOM 675 O O . GLN A 1 85 ? 7.911 -3.023 -11.160 1.00 91.75 85 GLN A O 1
ATOM 680 N N . ILE A 1 86 ? 6.926 -2.099 -12.961 1.00 91.06 86 ILE A N 1
ATOM 681 C CA . ILE A 1 86 ? 6.379 -0.931 -12.253 1.00 91.06 86 ILE A CA 1
ATOM 682 C C . ILE A 1 86 ? 5.410 -1.393 -11.157 1.00 91.06 86 ILE A C 1
ATOM 684 O O . ILE A 1 86 ? 5.516 -0.970 -10.005 1.00 91.06 86 ILE A O 1
ATOM 688 N N . CYS A 1 87 ? 4.520 -2.336 -11.472 1.00 92.69 87 CYS A N 1
ATOM 689 C CA . CYS A 1 87 ? 3.577 -2.896 -10.513 1.00 92.69 87 CYS A CA 1
ATOM 690 C C . CYS A 1 87 ? 4.301 -3.537 -9.323 1.00 92.69 87 CYS A C 1
ATOM 692 O O . CYS A 1 87 ? 3.949 -3.259 -8.181 1.00 92.69 87 CYS A O 1
ATOM 694 N N . ARG A 1 88 ? 5.336 -4.356 -9.543 1.00 90.38 88 ARG A N 1
ATOM 695 C CA . ARG A 1 88 ? 6.087 -4.996 -8.443 1.00 90.38 88 ARG A CA 1
ATOM 696 C C . ARG A 1 88 ? 6.742 -3.983 -7.503 1.00 90.38 88 ARG A C 1
ATOM 698 O O . ARG A 1 88 ? 6.824 -4.249 -6.308 1.00 90.38 88 ARG A O 1
ATOM 705 N N . MET A 1 89 ? 7.176 -2.843 -8.033 1.00 84.62 89 MET A N 1
ATOM 706 C CA . MET A 1 89 ? 7.842 -1.799 -7.255 1.00 84.62 89 MET A CA 1
ATOM 707 C C . MET A 1 89 ? 6.866 -0.905 -6.481 1.00 84.62 89 MET A C 1
ATOM 709 O O . MET A 1 89 ? 7.174 -0.515 -5.357 1.00 84.62 89 MET A O 1
ATOM 713 N N . HIS A 1 90 ? 5.698 -0.592 -7.052 1.00 82.31 90 HIS A N 1
ATOM 714 C CA . HIS A 1 90 ? 4.815 0.459 -6.526 1.00 82.31 90 HIS A CA 1
ATOM 715 C C . HIS A 1 90 ? 3.477 -0.039 -5.948 1.00 82.31 90 HIS A C 1
ATOM 717 O O . HIS A 1 90 ? 2.864 0.670 -5.160 1.00 82.31 90 HIS A O 1
ATOM 723 N N . ALA A 1 91 ? 3.020 -1.257 -6.263 1.00 79.62 91 ALA A N 1
ATOM 724 C CA . ALA A 1 91 ? 1.671 -1.746 -5.920 1.00 79.62 91 ALA A CA 1
ATOM 725 C C . ALA A 1 91 ? 1.386 -1.981 -4.420 1.00 79.62 91 ALA A C 1
ATOM 727 O O . ALA A 1 91 ? 0.268 -2.377 -4.059 1.00 79.62 91 ALA A O 1
ATOM 728 N N . GLY A 1 92 ? 2.383 -1.820 -3.544 1.00 82.00 92 GLY A N 1
ATOM 729 C CA . GLY A 1 92 ? 2.295 -2.200 -2.134 1.00 82.00 92 GLY A CA 1
ATOM 730 C C . GLY A 1 92 ? 1.916 -3.677 -1.924 1.00 82.00 92 GLY A C 1
ATOM 731 O O . GLY A 1 92 ? 1.631 -4.443 -2.851 1.00 82.00 92 GLY A O 1
ATOM 732 N N . GLY A 1 93 ? 1.888 -4.131 -0.673 1.00 86.81 93 GLY A N 1
ATOM 733 C CA . GLY A 1 93 ? 1.405 -5.483 -0.358 1.00 86.81 93 GLY A CA 1
ATOM 734 C C . GLY A 1 93 ? -0.126 -5.575 -0.395 1.00 86.81 93 GLY A C 1
ATOM 735 O O . GLY A 1 93 ? -0.805 -4.619 -0.027 1.00 86.81 93 GLY A O 1
ATOM 736 N N . ARG A 1 94 ? -0.693 -6.751 -0.714 1.00 90.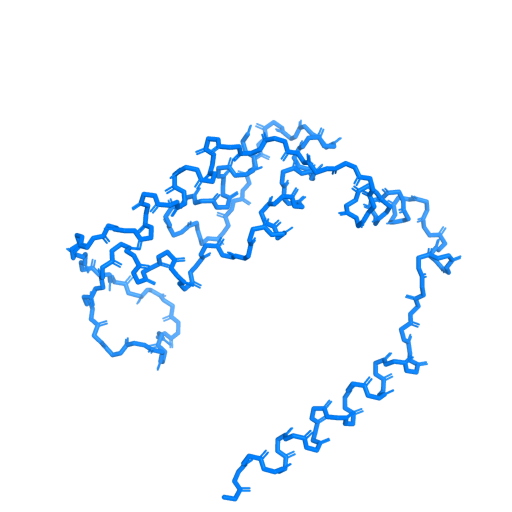31 94 ARG A N 1
ATOM 737 C CA . ARG A 1 94 ? -2.155 -7.001 -0.634 1.00 90.31 94 ARG A CA 1
ATOM 738 C C . ARG A 1 94 ? -2.753 -6.586 0.715 1.00 90.31 94 ARG A C 1
ATOM 740 O O . ARG A 1 94 ? -3.782 -5.926 0.778 1.00 90.31 94 ARG A O 1
ATOM 747 N N . ARG A 1 95 ? -2.055 -6.917 1.810 1.00 89.69 95 ARG A N 1
ATOM 748 C CA . ARG A 1 95 ? -2.455 -6.545 3.180 1.00 89.69 95 ARG A CA 1
ATOM 749 C C . ARG A 1 95 ? -2.521 -5.031 3.394 1.00 89.69 95 ARG A C 1
ATOM 751 O O . ARG A 1 95 ? -3.346 -4.575 4.172 1.00 89.69 95 ARG A O 1
ATOM 758 N N . GLN A 1 96 ? -1.643 -4.263 2.750 1.00 91.00 96 GLN A N 1
ATOM 759 C CA . GLN A 1 96 ? -1.656 -2.801 2.846 1.00 91.00 96 GLN A CA 1
ATOM 760 C C . GLN A 1 96 ? -2.823 -2.231 2.036 1.00 91.00 96 GLN A C 1
ATOM 762 O O . GLN A 1 96 ? -3.574 -1.429 2.576 1.00 91.00 96 GLN A O 1
ATOM 767 N N . GLY A 1 97 ? -3.041 -2.726 0.811 1.00 92.62 97 GLY A N 1
ATOM 768 C CA . GLY A 1 97 ? -4.193 -2.343 -0.014 1.00 92.62 97 GLY A CA 1
ATOM 769 C C . GLY A 1 97 ? -5.529 -2.570 0.696 1.00 92.62 97 GLY A C 1
ATOM 770 O O . GLY A 1 97 ? -6.346 -1.664 0.794 1.00 92.62 97 GLY A O 1
ATOM 771 N N . ARG A 1 98 ? -5.716 -3.730 1.335 1.00 92.75 98 ARG A N 1
ATOM 772 C CA . ARG A 1 98 ? -6.929 -3.998 2.129 1.00 92.75 98 ARG A CA 1
ATOM 773 C C . ARG A 1 98 ? -7.106 -3.062 3.324 1.00 92.75 98 ARG A C 1
ATOM 775 O O . ARG A 1 98 ? -8.234 -2.763 3.693 1.00 92.75 98 ARG A O 1
ATOM 782 N N . ARG A 1 99 ? -6.019 -2.579 3.934 1.00 93.12 99 ARG A N 1
ATOM 783 C CA . ARG A 1 99 ? -6.117 -1.553 4.984 1.00 93.12 99 ARG A CA 1
ATOM 784 C C . ARG A 1 99 ? -6.533 -0.207 4.403 1.00 93.12 99 ARG A C 1
ATOM 786 O O . ARG A 1 99 ? -7.358 0.445 5.023 1.00 93.12 99 ARG A O 1
ATOM 793 N N . LEU A 1 100 ? -6.018 0.180 3.233 1.00 93.44 100 LEU A N 1
ATOM 794 C CA . LEU A 1 100 ? -6.478 1.386 2.534 1.00 93.44 100 LEU A CA 1
ATOM 795 C C . LEU A 1 100 ? -7.979 1.306 2.242 1.00 93.44 100 LEU A C 1
ATOM 797 O O . LEU A 1 100 ? -8.701 2.236 2.580 1.00 93.44 100 LEU A O 1
ATOM 801 N N . TYR A 1 101 ? -8.451 0.157 1.757 1.00 94.00 101 TYR A N 1
ATOM 802 C CA . TYR A 1 101 ? -9.879 -0.088 1.557 1.00 94.00 101 TYR A CA 1
ATOM 803 C C . TYR A 1 101 ? -10.690 0.078 2.840 1.00 94.00 101 TYR A C 1
ATOM 805 O O . TYR A 1 101 ? -11.665 0.819 2.866 1.00 94.00 101 TYR A O 1
ATOM 813 N N . LYS A 1 102 ? -10.253 -0.534 3.947 1.00 93.38 102 LYS A N 1
ATOM 814 C CA . LY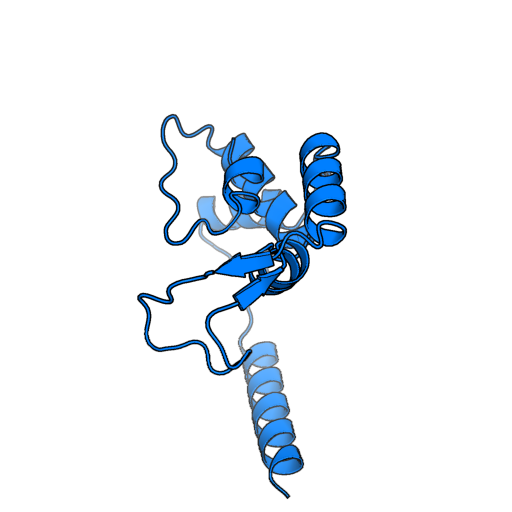S A 1 102 ? -10.917 -0.356 5.247 1.00 93.38 102 LYS A CA 1
ATOM 815 C C . LYS A 1 102 ? -10.932 1.106 5.710 1.00 93.38 102 LYS A C 1
ATOM 817 O O . LYS A 1 102 ? -11.892 1.520 6.346 1.00 93.38 102 LYS A O 1
ATOM 822 N N . ILE A 1 103 ? -9.886 1.888 5.423 1.00 93.00 103 ILE A N 1
ATOM 823 C CA . ILE A 1 103 ? -9.860 3.331 5.723 1.00 93.00 103 ILE A CA 1
ATOM 824 C C . ILE A 1 103 ? -10.912 4.058 4.877 1.00 93.00 103 ILE A C 1
ATOM 826 O O . ILE A 1 103 ? -11.697 4.829 5.427 1.00 93.00 103 ILE A O 1
ATOM 830 N N . ALA A 1 104 ? -10.952 3.803 3.568 1.00 93.88 104 ALA A N 1
ATOM 831 C CA . ALA A 1 104 ? -11.921 4.420 2.665 1.00 93.88 104 ALA A CA 1
ATOM 832 C C . ALA A 1 104 ? -13.364 4.060 3.046 1.00 93.88 104 ALA A C 1
ATOM 834 O O . ALA A 1 104 ? -14.209 4.945 3.155 1.00 93.88 104 ALA A O 1
ATOM 835 N N . GLU A 1 105 ? -13.632 2.794 3.362 1.00 91.81 105 GLU A N 1
ATOM 836 C CA . GLU A 1 105 ? -14.940 2.329 3.826 1.00 91.81 105 GLU A CA 1
ATOM 837 C C . GLU A 1 105 ? -15.346 2.978 5.160 1.00 91.81 105 GLU A C 1
ATOM 839 O O . GLU A 1 105 ? -16.503 3.367 5.342 1.00 91.81 105 GLU A O 1
ATOM 844 N N . LEU A 1 106 ? -14.394 3.113 6.091 1.00 91.56 106 LEU A N 1
ATOM 845 C CA . LEU A 1 106 ? -14.633 3.675 7.418 1.00 91.56 106 LEU A CA 1
ATOM 846 C C . LEU A 1 106 ? -14.997 5.159 7.365 1.00 91.56 106 LEU A C 1
ATOM 848 O O . LEU A 1 106 ? -15.906 5.586 8.076 1.00 91.56 106 LEU A O 1
ATOM 852 N N . TYR A 1 107 ? -14.271 5.944 6.571 1.00 91.94 107 TYR A N 1
ATOM 853 C CA . TYR A 1 107 ? -14.428 7.399 6.547 1.00 91.94 107 TYR A CA 1
ATOM 854 C C . TYR A 1 107 ? -15.311 7.905 5.409 1.00 91.94 107 TYR A C 1
ATOM 856 O O . TYR A 1 107 ? -15.771 9.041 5.481 1.00 91.94 107 TYR A O 1
ATOM 864 N N . ARG A 1 108 ? -15.551 7.081 4.381 1.00 94.12 108 ARG A N 1
ATOM 865 C CA . ARG A 1 108 ? -16.318 7.415 3.170 1.00 94.12 108 ARG A CA 1
ATOM 866 C C . ARG A 1 108 ? -15.976 8.810 2.632 1.00 94.12 108 ARG A C 1
ATOM 868 O O . ARG A 1 108 ? -16.865 9.659 2.521 1.00 94.12 108 ARG A O 1
ATOM 875 N N . PRO A 1 109 ? -14.686 9.089 2.368 1.00 94.75 109 PRO A N 1
ATOM 876 C CA . PRO A 1 109 ? -14.277 10.407 1.915 1.00 94.75 109 PRO A CA 1
ATOM 877 C C . PRO A 1 109 ? -14.924 10.721 0.563 1.00 94.75 109 PRO A C 1
ATOM 879 O O . PRO A 1 109 ? -14.957 9.879 -0.328 1.00 94.75 109 PRO A O 1
ATOM 882 N N . GLN A 1 110 ? -15.404 11.952 0.393 1.00 95.69 110 GLN A N 1
ATOM 883 C CA . GLN A 1 110 ? -15.905 12.422 -0.906 1.00 95.69 110 GLN A CA 1
ATOM 884 C C . GLN A 1 110 ? -14.766 12.660 -1.906 1.00 95.69 110 GLN A C 1
ATOM 886 O O . GLN A 1 110 ? -14.962 12.532 -3.111 1.00 95.69 110 GLN A O 1
ATOM 891 N N . THR A 1 111 ? -13.576 12.986 -1.396 1.00 94.69 111 THR A N 1
ATOM 892 C CA . THR A 1 111 ? -12.392 13.299 -2.196 1.00 94.69 111 THR A CA 1
ATOM 893 C C . THR A 1 111 ? -11.167 12.662 -1.557 1.00 94.69 111 THR A C 1
ATOM 895 O O . THR A 1 111 ? -10.939 12.813 -0.356 1.00 94.69 111 THR A O 1
ATOM 898 N N . VAL A 1 112 ? -10.356 11.984 -2.370 1.00 94.00 112 VAL A N 1
ATOM 899 C CA . VAL A 1 112 ? -9.090 11.371 -1.957 1.00 94.00 112 VAL A CA 1
ATOM 900 C C . VAL A 1 112 ? -7.967 11.949 -2.810 1.00 94.00 112 VAL A C 1
ATOM 902 O O . VAL A 1 112 ? -8.048 11.943 -4.036 1.00 94.00 112 VAL A O 1
ATOM 905 N N . LEU A 1 113 ? -6.916 12.444 -2.157 1.00 93.25 113 LEU A N 1
ATOM 906 C CA . LEU A 1 113 ? -5.686 12.881 -2.811 1.00 93.25 113 LEU A CA 1
ATOM 907 C C . LEU A 1 113 ? -4.607 11.819 -2.603 1.00 93.25 113 LEU A C 1
ATOM 909 O O . LEU A 1 113 ? -4.212 11.548 -1.469 1.00 93.25 113 LEU A O 1
ATOM 913 N N . GLU A 1 114 ? -4.103 11.255 -3.695 1.00 90.44 114 GLU A N 1
ATOM 914 C CA . GLU A 1 114 ? -2.960 10.348 -3.677 1.00 90.44 114 GLU A CA 1
ATOM 915 C C . GLU A 1 114 ? -1.744 11.022 -4.315 1.00 90.44 114 GLU A C 1
ATOM 917 O O . GLU A 1 114 ? -1.802 11.538 -5.429 1.00 90.44 114 GLU A O 1
ATOM 922 N N . LEU A 1 115 ? -0.623 11.015 -3.596 1.00 89.25 115 LEU A N 1
ATOM 923 C CA . LEU A 1 115 ? 0.635 11.572 -4.074 1.00 89.25 115 LEU A CA 1
ATOM 924 C C . LEU A 1 115 ? 1.510 10.434 -4.604 1.00 89.25 115 LEU A C 1
ATOM 926 O O . LEU A 1 115 ? 1.993 9.611 -3.830 1.00 89.25 115 LEU A O 1
ATOM 930 N N . GLY A 1 116 ? 1.725 10.399 -5.921 1.00 81.31 116 GLY A N 1
ATOM 931 C CA . GLY A 1 116 ? 2.564 9.379 -6.561 1.00 81.31 116 GLY A CA 1
ATOM 932 C C . GLY A 1 116 ? 1.833 8.067 -6.872 1.00 81.31 116 GLY A C 1
ATOM 933 O O . GLY A 1 116 ? 2.310 6.991 -6.529 1.00 81.31 116 GLY A O 1
ATOM 934 N N . THR A 1 117 ? 0.702 8.157 -7.572 1.00 82.06 117 THR A N 1
ATOM 935 C CA . THR A 1 117 ? -0.234 7.055 -7.871 1.00 82.06 117 THR A CA 1
ATOM 936 C C . THR A 1 117 ? 0.305 5.930 -8.771 1.00 82.06 117 THR A C 1
ATOM 938 O O . THR A 1 117 ? -0.244 4.829 -8.776 1.00 82.06 117 THR A O 1
ATOM 941 N N . SER A 1 118 ? 1.391 6.151 -9.521 1.00 88.94 118 SER A N 1
ATOM 942 C CA . SER A 1 118 ? 1.970 5.153 -10.439 1.00 88.94 118 SER A CA 1
ATOM 943 C C . SER A 1 118 ? 0.893 4.509 -11.344 1.00 88.94 118 SER A C 1
ATOM 945 O O . SER A 1 118 ? 0.289 5.209 -12.148 1.00 88.94 118 SER A O 1
ATOM 947 N N . LEU A 1 119 ? 0.620 3.204 -11.210 1.00 91.56 119 LEU A N 1
ATOM 948 C CA . LEU A 1 119 ? -0.391 2.468 -11.987 1.00 91.56 119 LEU A CA 1
ATOM 949 C C . LEU A 1 119 ? -1.835 2.584 -11.454 1.00 91.56 119 LEU A C 1
ATOM 951 O O . LEU A 1 119 ? -2.719 1.911 -11.976 1.00 91.56 119 LEU A O 1
ATOM 955 N N . GLY A 1 120 ? -2.097 3.363 -10.401 1.00 91.81 120 GLY A N 1
ATOM 956 C CA . GLY A 1 120 ? -3.460 3.553 -9.883 1.00 91.81 120 GLY A CA 1
ATOM 957 C C . GLY A 1 120 ? -3.976 2.454 -8.961 1.00 91.81 120 GLY A C 1
ATOM 958 O O . GLY A 1 120 ? -5.134 2.497 -8.558 1.00 91.81 120 GLY A O 1
ATOM 959 N N . LEU A 1 121 ? -3.153 1.465 -8.600 1.00 93.69 121 LEU A N 1
ATOM 960 C CA . LEU A 1 121 ? -3.642 0.312 -7.843 1.00 93.69 121 LEU A CA 1
ATOM 961 C C . LEU A 1 121 ? -4.026 0.664 -6.397 1.00 93.69 121 LEU A C 1
ATOM 963 O O . LEU A 1 121 ? -5.021 0.155 -5.895 1.00 93.69 121 LEU A O 1
ATOM 967 N N . SER A 1 122 ? -3.256 1.514 -5.718 1.00 93.06 122 SER A N 1
ATOM 968 C CA . SER A 1 122 ? -3.573 2.006 -4.369 1.00 93.06 122 SER A CA 1
ATOM 969 C C . SER A 1 122 ? -4.800 2.915 -4.372 1.00 93.06 122 SER A C 1
ATOM 971 O O . SER A 1 122 ? -5.685 2.698 -3.546 1.00 93.06 122 SER A O 1
ATOM 973 N N . ALA A 1 123 ? -4.909 3.831 -5.341 1.00 93.75 123 ALA A N 1
ATOM 974 C CA . ALA A 1 123 ? -6.138 4.578 -5.622 1.00 93.75 123 ALA A CA 1
ATOM 975 C C . ALA A 1 123 ? -7.352 3.656 -5.808 1.00 93.75 123 ALA A C 1
ATOM 977 O O . ALA A 1 123 ? -8.402 3.924 -5.237 1.00 93.75 123 ALA A O 1
ATOM 978 N N . ALA A 1 124 ? -7.208 2.537 -6.524 1.00 93.94 124 ALA A N 1
ATOM 979 C CA . ALA A 1 124 ? -8.302 1.585 -6.711 1.00 93.94 124 ALA A CA 1
ATOM 980 C C . ALA A 1 124 ? 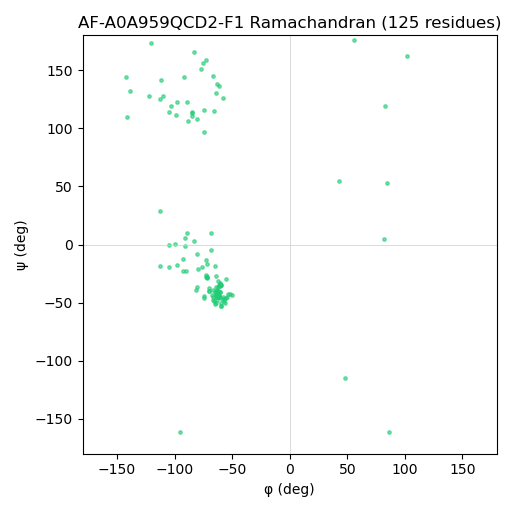-8.771 0.924 -5.402 1.00 93.94 124 ALA A C 1
ATOM 982 O O . ALA A 1 124 ? -9.929 0.543 -5.318 1.00 93.94 124 ALA A O 1
ATOM 983 N N . TYR A 1 125 ? -7.918 0.796 -4.375 1.00 94.62 125 TYR A N 1
ATOM 984 C CA . TYR A 1 125 ? -8.373 0.379 -3.038 1.00 94.62 125 TYR A CA 1
ATOM 985 C C . TYR A 1 125 ? -9.076 1.495 -2.263 1.00 94.62 125 TYR A C 1
ATOM 987 O O . TYR A 1 125 ? -9.746 1.186 -1.287 1.00 94.62 125 TYR A O 1
ATOM 995 N N . LEU A 1 126 ? -8.879 2.763 -2.625 1.00 93.44 126 LEU A N 1
ATOM 996 C CA . LEU A 1 126 ? -9.475 3.913 -1.940 1.00 93.44 126 LEU A CA 1
ATOM 997 C C . LEU A 1 126 ? -10.814 4.356 -2.552 1.00 93.44 126 LEU A C 1
ATOM 999 O O . LEU A 1 126 ? -11.493 5.180 -1.940 1.00 93.44 126 LEU A O 1
ATOM 1003 N N . ALA A 1 127 ? -11.150 3.840 -3.737 1.00 87.00 127 ALA A N 1
ATOM 1004 C CA . ALA A 1 127 ? -12.399 4.073 -4.459 1.00 87.00 127 ALA A CA 1
ATOM 1005 C C . ALA A 1 127 ? -13.479 3.061 -4.050 1.00 87.00 127 ALA A C 1
ATOM 1007 O O . ALA A 1 127 ? -14.650 3.487 -3.944 1.00 87.00 127 ALA A O 1
#

Foldseek 3Di:
DVVVVVVVVVVVVVVVCVVPPDDLVPDPPPVVSVLCCLLVDDDFDDPVVLVVVLVVQLPFQDKDQADDPDPDDPPDPHRIDTSNRQSVVPLDDPSVLSSLLSVLVVVVDPDDDDDPCRPVSSVSSND